Protein AF-A0A383DRN6-F1 (afdb_monomer)

pLDDT: mean 90.57, std 7.14, range [65.56, 97.44]

Foldseek 3Di:
DLVVLLVVLLVVLLVVLQDPPNADDDDCLSCLPSQLLNVLLVPLVVQLVVCCVPPNNVVSLVVSLVVSLVSNVVSCVVNVRDNVLSVVLSSQLSVLQPDPDVVHDSSNSSRVRSVVVVVVCNVVD

Sequence (125 aa):
SAFAWGAFSIWLTILLTNFEPFTSGSGLETGLYGIPIIFGLVFVDPIIGEIRRIRGAKLAIVVGTSTSYIVWISCYFWLGTPLWIGLLLAPLTVLGELPSIRYVDDNATIILLPLGALLLLSPLL

Organism: NCBI:txid408172

Radius of gyration: 13.91 Å; Cα contacts (8 Å, |Δi|>4): 168; chains: 1; bounding box: 39×30×37 Å

Secondary structure (DSSP, 8-state):
-HHHHHHHHHHHHHHHHTSTTS--SSGGGGGTTHHHHHHIIIIIHHHHHHHHHHH-HHHHHHHHHHHHHHHHHHHHHHH---HHHHHHHHHHHHHHTS---SSS-HHHHHHHHHHHHHHHHGGG-

Structure (mmCIF, N/CA/C/O backbone):
data_AF-A0A383DRN6-F1
#
_entry.id   AF-A0A383DRN6-F1
#
loop_
_atom_site.group_PDB
_atom_site.id
_atom_site.type_symbol
_atom_site.label_atom_id
_atom_site.label_alt_id
_atom_site.label_comp_id
_atom_site.label_asym_id
_atom_site.label_entity_id
_atom_site.label_seq_id
_atom_site.pdbx_PDB_ins_code
_atom_site.Cartn_x
_atom_site.Cartn_y
_atom_site.Cartn_z
_atom_site.occupancy
_atom_site.B_iso_or_equiv
_atom_site.auth_seq_id
_atom_site.auth_comp_id
_atom_site.auth_asym_id
_atom_site.auth_atom_id
_atom_site.pdbx_PDB_model_num
ATOM 1 N N . SER A 1 1 ? -1.327 17.390 8.432 1.00 80.62 1 SER A N 1
ATOM 2 C CA . SER A 1 1 ? -2.351 17.635 7.398 1.00 80.62 1 SER A CA 1
ATOM 3 C C . SER A 1 1 ? -2.416 16.397 6.530 1.00 80.62 1 SER A C 1
ATOM 5 O O . SER A 1 1 ? -1.363 16.015 6.029 1.00 80.62 1 SER A O 1
ATOM 7 N N . ALA A 1 2 ? -3.594 15.785 6.381 1.00 82.81 2 ALA A N 1
ATOM 8 C CA . ALA A 1 2 ? -3.789 14.585 5.563 1.00 82.81 2 ALA A CA 1
ATOM 9 C C . ALA A 1 2 ? -3.353 14.803 4.107 1.00 82.81 2 ALA A C 1
ATOM 11 O O . ALA A 1 2 ? -2.567 14.042 3.555 1.00 82.81 2 ALA A O 1
ATOM 12 N N . PHE A 1 3 ? -3.729 15.952 3.535 1.00 87.75 3 PHE A N 1
ATOM 13 C CA . PHE A 1 3 ? -3.314 16.348 2.190 1.00 87.75 3 PHE A CA 1
ATOM 14 C C . PHE A 1 3 ? -1.788 16.409 2.025 1.00 87.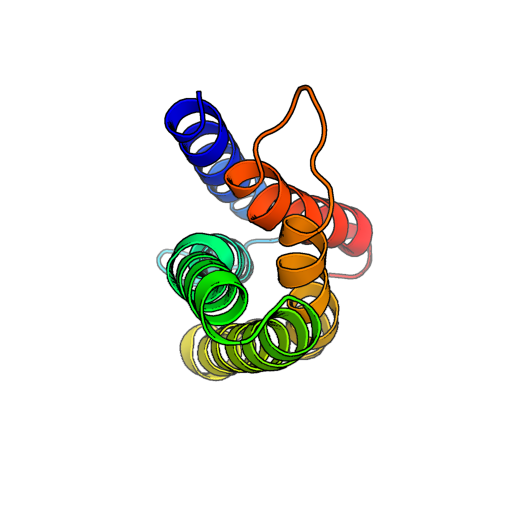75 3 PHE A C 1
ATOM 16 O O . PHE A 1 3 ? -1.257 15.934 1.027 1.00 87.75 3 PHE A O 1
ATOM 23 N N . ALA A 1 4 ? -1.069 16.970 3.004 1.00 91.31 4 ALA A N 1
ATOM 24 C CA . ALA A 1 4 ? 0.388 17.074 2.927 1.00 91.31 4 ALA A CA 1
ATOM 25 C C . ALA A 1 4 ? 1.062 15.693 2.975 1.00 91.31 4 ALA A C 1
ATOM 27 O O . ALA A 1 4 ? 2.007 15.449 2.232 1.00 91.31 4 ALA A O 1
ATOM 28 N N . TRP A 1 5 ? 0.553 14.791 3.817 1.00 91.88 5 TRP A N 1
ATOM 29 C CA . TRP A 1 5 ? 1.052 13.422 3.945 1.00 91.88 5 TRP A CA 1
ATOM 30 C C . TRP A 1 5 ? 0.744 12.567 2.706 1.00 91.88 5 TRP A C 1
ATOM 32 O O . TRP A 1 5 ? 1.635 11.876 2.203 1.00 91.88 5 TRP A O 1
ATOM 42 N N . GLY A 1 6 ? -0.468 12.677 2.159 1.00 91.31 6 GLY A N 1
ATOM 43 C CA . GLY A 1 6 ? -0.843 12.048 0.892 1.00 91.31 6 GLY A CA 1
ATOM 44 C C . GLY A 1 6 ? 0.001 12.563 -0.277 1.00 91.31 6 GLY A C 1
ATOM 45 O O . GLY A 1 6 ? 0.621 11.779 -0.987 1.00 91.31 6 GLY A O 1
ATOM 46 N N . ALA A 1 7 ? 0.128 13.885 -0.436 1.00 93.81 7 ALA A N 1
ATOM 47 C CA . ALA A 1 7 ? 0.956 14.464 -1.493 1.00 93.81 7 ALA A CA 1
ATOM 48 C C . ALA A 1 7 ? 2.424 14.031 -1.365 1.00 93.81 7 ALA A C 1
ATOM 50 O O . ALA A 1 7 ? 3.021 13.590 -2.344 1.00 93.81 7 ALA A O 1
ATOM 51 N N . PHE A 1 8 ? 3.000 14.111 -0.163 1.00 94.88 8 PHE A N 1
ATOM 52 C CA . PHE A 1 8 ? 4.382 13.704 0.088 1.00 94.88 8 PHE A CA 1
ATOM 53 C C . PHE A 1 8 ? 4.635 12.243 -0.297 1.00 94.88 8 PHE A C 1
ATOM 55 O O . PHE A 1 8 ? 5.590 11.953 -1.014 1.00 94.88 8 PHE A O 1
ATOM 62 N N . SER A 1 9 ? 3.773 11.329 0.149 1.00 94.69 9 SER A N 1
ATOM 63 C CA . SER A 1 9 ? 3.927 9.897 -0.120 1.00 94.69 9 SER A CA 1
ATOM 64 C C . SER A 1 9 ? 3.754 9.552 -1.605 1.00 94.69 9 SER A C 1
ATOM 66 O O . SER A 1 9 ? 4.535 8.757 -2.132 1.00 94.69 9 SER A O 1
ATOM 68 N N . ILE A 1 10 ? 2.825 10.203 -2.317 1.00 95.19 10 ILE A N 1
ATOM 69 C CA . ILE A 1 10 ? 2.680 10.068 -3.777 1.00 95.19 10 ILE A CA 1
ATOM 70 C C . ILE A 1 10 ? 3.947 10.545 -4.495 1.00 95.19 10 ILE A C 1
ATOM 72 O O . ILE A 1 10 ? 4.505 9.808 -5.307 1.00 95.19 10 ILE A O 1
ATOM 76 N N . TRP A 1 11 ? 4.426 11.755 -4.190 1.00 95.31 11 TRP A N 1
ATOM 77 C CA . TRP A 1 11 ? 5.626 12.307 -4.827 1.00 95.31 11 TRP A CA 1
ATOM 78 C C . TRP A 1 11 ? 6.857 11.444 -4.567 1.00 95.31 11 TRP A C 1
ATOM 80 O O . TRP A 1 11 ? 7.638 11.205 -5.485 1.00 95.31 11 TRP A O 1
ATOM 90 N N . LEU A 1 12 ? 7.005 10.934 -3.343 1.00 95.50 12 LEU A N 1
ATOM 91 C CA . LEU A 1 12 ? 8.087 10.023 -2.994 1.00 95.50 12 LEU A CA 1
ATOM 92 C C . LEU A 1 12 ? 7.987 8.700 -3.764 1.00 95.50 12 LEU A C 1
ATOM 94 O O . LEU A 1 12 ? 9.001 8.210 -4.249 1.00 95.50 12 LEU A O 1
ATOM 98 N N . THR A 1 13 ? 6.778 8.153 -3.918 1.00 95.56 13 THR A N 1
ATOM 99 C CA . THR A 1 13 ? 6.538 6.935 -4.708 1.00 95.56 13 THR A CA 1
ATOM 100 C C . THR A 1 13 ? 6.959 7.142 -6.153 1.00 95.56 13 THR A C 1
ATOM 102 O O . THR A 1 13 ? 7.781 6.385 -6.652 1.00 95.56 13 THR A O 1
ATOM 105 N N . ILE A 1 14 ? 6.467 8.205 -6.798 1.00 93.19 14 ILE A N 1
ATOM 106 C CA . ILE A 1 14 ? 6.823 8.536 -8.184 1.00 93.19 14 ILE A CA 1
ATOM 107 C C . ILE A 1 14 ? 8.334 8.712 -8.313 1.00 93.19 14 ILE A C 1
ATOM 109 O O . ILE A 1 14 ? 8.933 8.184 -9.244 1.00 93.19 14 ILE A O 1
ATOM 113 N N . LEU A 1 15 ? 8.961 9.446 -7.393 1.00 92.88 15 LEU A N 1
ATOM 114 C CA . LEU A 1 15 ? 10.397 9.684 -7.440 1.00 92.88 15 LEU A CA 1
ATOM 115 C C . LEU A 1 15 ? 11.178 8.371 -7.343 1.00 92.88 15 LEU A C 1
ATOM 117 O O . LEU A 1 15 ? 12.052 8.138 -8.168 1.00 92.88 15 LEU A O 1
ATOM 121 N N . LEU A 1 16 ? 10.855 7.506 -6.380 1.00 92.88 16 LEU A N 1
ATOM 122 C CA . LEU A 1 16 ? 11.626 6.291 -6.114 1.00 92.88 16 LEU A CA 1
ATOM 123 C C . LEU A 1 16 ? 11.387 5.183 -7.140 1.00 92.88 16 LEU A C 1
ATOM 125 O O . LEU A 1 16 ? 12.340 4.511 -7.525 1.00 92.88 16 LEU A O 1
ATOM 129 N N . THR A 1 17 ? 10.158 5.002 -7.626 1.00 90.75 17 THR A N 1
ATOM 130 C CA . THR A 1 17 ? 9.865 3.942 -8.605 1.00 90.75 17 THR A CA 1
ATOM 131 C C . THR A 1 17 ? 10.359 4.271 -10.015 1.00 90.75 17 THR A C 1
ATOM 133 O O . THR A 1 17 ? 10.336 3.399 -10.872 1.00 90.75 17 THR A O 1
ATOM 136 N N . ASN A 1 18 ? 10.819 5.503 -10.264 1.00 88.31 18 ASN A N 1
ATOM 137 C CA . ASN A 1 18 ? 11.455 5.903 -11.525 1.00 88.31 18 ASN A CA 1
ATOM 138 C C . ASN A 1 18 ? 12.982 5.680 -11.545 1.00 88.31 18 ASN A C 1
ATOM 140 O O . ASN A 1 18 ? 13.633 6.066 -12.515 1.00 88.31 18 ASN A O 1
ATOM 144 N N . PHE A 1 19 ? 13.568 5.076 -10.507 1.00 85.62 19 PHE A N 1
ATOM 145 C CA . PHE A 1 19 ? 14.974 4.661 -10.505 1.00 85.62 19 PHE A CA 1
ATOM 146 C C . PHE A 1 19 ? 15.114 3.153 -10.731 1.00 85.62 19 PHE A C 1
ATOM 148 O O . PHE A 1 19 ? 14.224 2.374 -10.388 1.00 85.62 19 PHE A O 1
ATOM 155 N N . GLU A 1 20 ? 16.261 2.738 -11.270 1.00 80.56 20 GLU A N 1
ATOM 156 C CA . GLU A 1 20 ? 16.696 1.336 -11.255 1.00 80.56 20 GLU A CA 1
ATOM 157 C C . GLU A 1 20 ? 16.681 0.787 -9.812 1.00 80.56 20 GLU A C 1
ATOM 159 O O . GLU A 1 20 ? 17.089 1.510 -8.894 1.00 80.56 20 GLU A O 1
ATOM 164 N N . PRO A 1 21 ? 16.234 -0.463 -9.572 1.00 83.38 21 PRO A N 1
ATOM 165 C CA . PRO A 1 21 ? 15.799 -1.487 -10.537 1.00 83.38 21 PRO A CA 1
ATOM 166 C C . PRO A 1 21 ? 14.281 -1.483 -10.833 1.00 83.38 21 PRO A C 1
ATOM 168 O O . PRO A 1 21 ? 13.730 -2.450 -11.351 1.00 83.38 21 PRO A O 1
ATOM 171 N N . PHE A 1 22 ? 13.551 -0.433 -10.448 1.00 83.94 22 PHE A N 1
ATOM 172 C CA . PHE A 1 22 ? 12.081 -0.426 -10.477 1.00 83.94 22 PHE A CA 1
ATOM 173 C C . PHE A 1 22 ? 11.474 -0.025 -11.823 1.00 83.94 22 PHE A C 1
ATOM 175 O O . PHE A 1 22 ? 10.265 -0.168 -12.012 1.00 83.94 22 PHE A O 1
ATOM 182 N N . THR A 1 23 ? 12.292 0.479 -12.743 1.00 78.88 23 THR A N 1
ATOM 183 C CA . THR A 1 23 ? 11.868 0.927 -14.068 1.00 78.88 23 THR A CA 1
ATOM 184 C C . THR A 1 23 ? 12.681 0.220 -15.143 1.00 78.88 23 THR A C 1
ATOM 186 O O . THR A 1 23 ? 13.899 0.135 -15.049 1.00 78.88 23 THR A O 1
ATOM 189 N N . SER A 1 24 ? 12.007 -0.279 -16.175 1.00 66.31 24 SER A N 1
ATOM 190 C CA . SER A 1 24 ? 12.628 -0.954 -17.317 1.00 66.31 24 SER A CA 1
ATOM 191 C C . SER A 1 24 ? 11.921 -0.549 -18.610 1.00 66.31 24 SER A C 1
ATOM 193 O O . SER A 1 24 ? 11.369 -1.374 -19.326 1.00 66.31 24 SER A O 1
ATOM 195 N N . GLY A 1 25 ? 11.883 0.751 -18.908 1.00 68.44 25 GLY A N 1
ATOM 196 C CA . GLY A 1 25 ? 11.192 1.226 -20.105 1.00 68.44 25 GLY A CA 1
ATOM 197 C C . GLY A 1 25 ? 10.995 2.733 -20.166 1.00 68.44 25 GLY A C 1
ATOM 198 O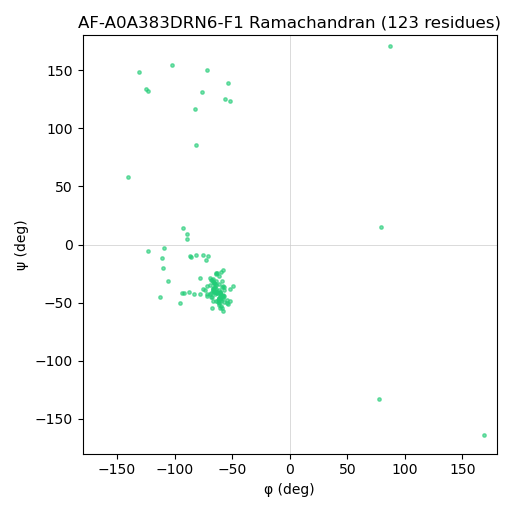 O . GLY A 1 25 ? 11.632 3.502 -19.445 1.00 68.44 25 GLY A O 1
ATOM 199 N N . SER A 1 26 ? 10.097 3.162 -21.052 1.00 71.06 26 SER A N 1
ATOM 200 C CA . SER A 1 26 ? 9.717 4.570 -21.215 1.00 71.06 26 SER A CA 1
ATOM 201 C C . SER A 1 26 ? 8.194 4.724 -21.230 1.00 71.06 26 SER A C 1
ATOM 203 O O . SER A 1 26 ? 7.473 3.835 -21.674 1.00 71.06 26 SER A O 1
ATOM 205 N N . GLY A 1 27 ? 7.678 5.853 -20.738 1.00 75.38 27 GLY A N 1
ATOM 206 C CA . GLY A 1 27 ? 6.233 6.102 -20.680 1.00 75.38 27 GLY A CA 1
ATOM 207 C C . GLY A 1 27 ? 5.541 5.372 -19.523 1.00 75.38 27 GLY A C 1
ATOM 208 O O . GLY A 1 27 ? 6.001 5.441 -18.391 1.00 75.38 27 GLY A O 1
ATOM 209 N N . LEU A 1 28 ? 4.411 4.704 -19.784 1.00 74.44 28 LEU A N 1
ATOM 210 C CA . LEU A 1 28 ? 3.596 4.033 -18.750 1.00 74.44 28 LEU A CA 1
ATOM 211 C C . LEU A 1 28 ? 4.323 2.873 -18.050 1.00 74.44 28 LEU A C 1
ATOM 213 O O . LEU A 1 28 ? 4.008 2.565 -16.902 1.00 74.44 28 LEU A O 1
ATOM 217 N N . GLU A 1 29 ? 5.315 2.276 -18.711 1.00 71.94 29 GLU A N 1
ATOM 218 C CA . GLU A 1 29 ? 6.142 1.195 -18.162 1.00 71.94 29 GLU A CA 1
ATOM 219 C C . GLU A 1 29 ? 6.967 1.645 -16.946 1.00 71.94 29 GLU A C 1
ATOM 221 O O . GLU A 1 29 ? 7.260 0.834 -16.072 1.00 71.94 29 GLU A O 1
ATOM 226 N N . THR A 1 30 ? 7.265 2.945 -16.804 1.00 78.00 30 THR A N 1
ATOM 227 C CA . THR A 1 30 ? 7.972 3.460 -15.615 1.00 78.00 30 THR A CA 1
ATOM 228 C C . THR A 1 30 ? 7.087 3.485 -14.362 1.00 78.00 30 THR A C 1
ATOM 230 O O . THR A 1 30 ? 7.564 3.622 -13.236 1.00 78.00 30 THR A O 1
ATOM 233 N N . GLY A 1 31 ? 5.773 3.324 -14.541 1.00 83.62 31 GLY A N 1
ATOM 234 C CA . GLY A 1 31 ? 4.785 3.255 -13.471 1.00 83.62 31 GLY A CA 1
ATOM 235 C C . GLY A 1 31 ? 4.523 1.845 -12.941 1.00 83.62 31 GLY A C 1
ATOM 236 O O . GLY A 1 31 ? 3.584 1.680 -12.162 1.00 83.62 31 GLY A O 1
ATOM 237 N N . LEU A 1 32 ? 5.316 0.843 -13.338 1.00 90.19 32 LEU A N 1
ATOM 238 C CA . LEU A 1 32 ? 5.055 -0.579 -13.089 1.00 90.19 32 LEU A CA 1
ATOM 239 C C . LEU A 1 32 ? 4.775 -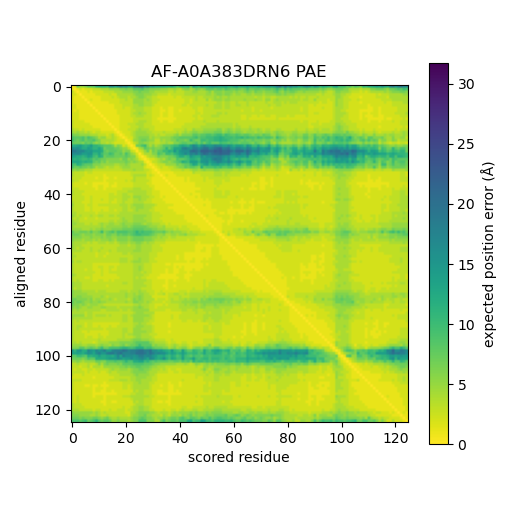0.911 -11.613 1.00 90.19 32 LEU A C 1
ATOM 241 O O . LEU A 1 32 ? 3.875 -1.702 -11.326 1.00 90.19 32 LEU A O 1
ATOM 245 N N . TYR A 1 33 ? 5.482 -0.266 -10.681 1.00 92.38 33 TYR A N 1
ATOM 246 C CA . TYR A 1 33 ? 5.223 -0.393 -9.241 1.00 92.38 33 TYR A CA 1
ATOM 247 C C . TYR A 1 33 ? 4.539 0.832 -8.624 1.00 92.38 33 TYR A C 1
ATOM 249 O O . TYR A 1 33 ? 3.767 0.695 -7.676 1.00 92.38 33 TYR A O 1
ATOM 257 N N . GLY A 1 34 ? 4.795 2.033 -9.149 1.00 94.00 34 GLY A N 1
ATOM 258 C CA . GLY A 1 34 ? 4.247 3.267 -8.584 1.00 94.00 34 GLY A CA 1
ATOM 259 C C . GLY A 1 34 ? 2.731 3.380 -8.750 1.00 94.00 34 GLY A C 1
ATOM 260 O O . GLY A 1 34 ? 2.033 3.754 -7.809 1.00 94.00 34 GLY A O 1
ATOM 261 N N . ILE A 1 35 ? 2.203 3.003 -9.920 1.00 94.31 35 ILE A N 1
ATOM 262 C CA . ILE A 1 35 ? 0.766 3.058 -10.225 1.00 94.31 35 ILE A CA 1
ATOM 263 C C . ILE A 1 35 ? -0.058 2.179 -9.272 1.00 94.31 35 ILE A C 1
ATOM 265 O O . ILE A 1 35 ? -0.962 2.725 -8.637 1.00 94.31 35 ILE A O 1
ATOM 269 N N . PRO A 1 36 ? 0.220 0.867 -9.107 1.00 94.75 36 PRO A N 1
ATOM 270 C CA . PRO A 1 36 ? -0.566 0.033 -8.197 1.00 94.75 36 PRO A CA 1
ATOM 271 C C . PRO A 1 36 ? -0.495 0.503 -6.736 1.00 94.75 36 PRO A C 1
ATOM 273 O O . PRO A 1 36 ? -1.499 0.429 -6.029 1.00 94.75 36 PRO A O 1
ATOM 276 N N . ILE A 1 37 ? 0.643 1.052 -6.290 1.00 95.75 37 ILE A N 1
ATOM 277 C CA . ILE A 1 37 ? 0.774 1.638 -4.945 1.00 95.75 37 ILE A CA 1
ATOM 278 C C . ILE A 1 37 ? -0.140 2.863 -4.790 1.00 95.75 37 ILE A C 1
ATOM 280 O O . ILE A 1 37 ? -0.900 2.945 -3.825 1.00 95.75 37 ILE A O 1
ATOM 284 N N . ILE A 1 38 ? -0.119 3.791 -5.751 1.00 96.06 38 ILE A N 1
ATOM 285 C CA . ILE A 1 38 ? -0.973 4.991 -5.731 1.00 96.06 38 ILE A CA 1
ATOM 286 C C . ILE A 1 38 ? -2.457 4.605 -5.834 1.00 96.06 38 ILE A C 1
ATOM 288 O O . ILE A 1 38 ? -3.301 5.198 -5.165 1.00 96.06 38 ILE A O 1
ATOM 292 N N . PHE A 1 39 ? -2.792 3.578 -6.616 1.00 96.12 39 PHE A N 1
ATOM 293 C CA . PHE A 1 39 ? -4.154 3.047 -6.707 1.00 96.12 39 PHE A CA 1
ATOM 294 C C . PHE A 1 39 ? -4.657 2.456 -5.386 1.00 96.12 39 PHE A C 1
ATOM 296 O O . PHE A 1 39 ? -5.864 2.481 -5.140 1.00 96.12 39 PHE A O 1
ATOM 303 N N . GLY A 1 40 ? -3.759 2.004 -4.507 1.00 93.81 40 GLY A N 1
ATOM 304 C CA . GLY A 1 40 ? -4.088 1.688 -3.119 1.00 93.81 40 GLY A CA 1
ATOM 305 C C . GLY A 1 40 ? -4.767 2.864 -2.413 1.00 93.81 40 GLY A C 1
ATOM 306 O O . GLY A 1 40 ? -5.875 2.724 -1.904 1.00 93.81 40 GLY A O 1
ATOM 307 N N . LEU A 1 41 ? -4.168 4.052 -2.476 1.00 93.94 41 LEU A N 1
ATOM 308 C CA . LEU A 1 41 ? -4.769 5.260 -1.905 1.00 93.94 41 LEU A CA 1
ATOM 309 C C . LEU A 1 41 ? -6.059 5.681 -2.635 1.00 93.94 41 LEU A C 1
ATOM 311 O O . LEU A 1 41 ? -7.003 6.137 -2.009 1.00 93.94 41 LEU A O 1
ATOM 315 N N . VAL A 1 42 ? -6.131 5.538 -3.961 1.00 94.62 42 VAL A N 1
ATOM 316 C CA . VAL A 1 42 ? -7.298 6.015 -4.732 1.00 94.62 42 VAL A CA 1
ATOM 317 C C . VAL A 1 42 ? -8.533 5.127 -4.552 1.00 94.62 42 VAL A C 1
ATOM 319 O O . VAL A 1 42 ? -9.650 5.636 -4.494 1.00 94.62 42 VAL A O 1
ATOM 322 N N . PHE A 1 43 ? -8.355 3.805 -4.494 1.00 95.75 43 PHE A N 1
ATOM 323 C CA . PHE A 1 43 ? -9.470 2.854 -4.481 1.00 95.75 43 PHE A CA 1
ATOM 324 C C . PHE A 1 43 ? -9.603 2.105 -3.160 1.00 95.75 43 PHE A C 1
ATOM 326 O O . PHE A 1 43 ? -10.715 1.948 -2.656 1.00 95.75 43 PHE A O 1
ATOM 333 N N . VAL A 1 44 ? -8.493 1.611 -2.608 1.00 95.12 44 VAL A N 1
ATOM 334 C CA . VAL A 1 44 ? -8.529 0.744 -1.424 1.00 95.12 44 VAL A CA 1
ATOM 335 C C . VAL A 1 44 ? -8.899 1.555 -0.184 1.00 95.12 44 VAL A C 1
ATOM 337 O O . VAL A 1 44 ? -9.781 1.118 0.553 1.00 95.12 44 VAL A O 1
ATOM 340 N N . ASP A 1 45 ? -8.313 2.741 -0.000 1.00 94.00 45 ASP A N 1
ATOM 341 C CA . ASP A 1 45 ? -8.601 3.612 1.149 1.00 94.00 45 ASP A CA 1
ATOM 342 C C . ASP A 1 45 ? -10.096 4.003 1.261 1.00 94.00 45 ASP A C 1
ATOM 344 O O . ASP A 1 45 ? -10.732 3.609 2.248 1.00 94.00 45 ASP A O 1
ATOM 348 N N . PRO A 1 46 ? -10.747 4.623 0.248 1.00 94.00 46 PRO A N 1
ATOM 349 C CA . PRO A 1 46 ? -12.164 4.982 0.357 1.00 94.00 46 PRO A CA 1
ATOM 350 C C . PRO A 1 46 ? -13.078 3.783 0.634 1.00 94.00 46 PRO A C 1
ATOM 352 O O . PRO A 1 46 ? -14.053 3.893 1.382 1.00 94.00 46 PRO A O 1
ATOM 355 N N . ILE A 1 47 ? -12.760 2.619 0.054 1.00 95.69 47 ILE A N 1
ATOM 356 C CA . ILE A 1 47 ? -13.529 1.389 0.262 1.00 95.69 47 ILE A CA 1
ATOM 357 C C . ILE A 1 47 ? -13.364 0.882 1.699 1.00 95.69 47 ILE A C 1
ATOM 359 O O . ILE A 1 47 ? -14.364 0.538 2.335 1.00 95.69 47 ILE A O 1
ATOM 363 N N . ILE A 1 48 ? -12.142 0.847 2.241 1.00 93.94 48 ILE A N 1
ATOM 364 C CA . ILE A 1 48 ? -11.923 0.453 3.639 1.00 93.94 48 ILE A CA 1
ATOM 365 C C . ILE A 1 48 ? -12.631 1.430 4.574 1.00 93.94 48 ILE A C 1
ATOM 367 O O . ILE A 1 48 ? -13.356 0.985 5.468 1.00 93.94 48 ILE A O 1
ATOM 371 N N . GLY A 1 49 ? -12.466 2.736 4.357 1.00 92.19 49 GLY A N 1
ATOM 372 C CA . GLY A 1 49 ? -13.094 3.780 5.158 1.00 92.19 49 GLY A CA 1
ATOM 373 C C . GLY A 1 49 ? -14.612 3.619 5.227 1.00 92.19 49 GLY A C 1
ATOM 374 O O . GLY A 1 49 ? -15.189 3.596 6.321 1.00 92.19 49 GLY A O 1
ATOM 375 N N . GLU A 1 50 ? -15.254 3.405 4.078 1.00 95.31 50 GLU A N 1
ATOM 376 C CA . GLU A 1 50 ? -16.709 3.280 3.998 1.00 95.31 50 GLU A CA 1
ATOM 377 C C . GLU A 1 50 ? -17.227 1.960 4.592 1.00 95.31 50 GLU A C 1
ATOM 379 O O . GLU A 1 50 ? -18.190 1.951 5.367 1.00 95.31 50 GLU A O 1
ATOM 384 N N . ILE A 1 51 ? -16.567 0.828 4.325 1.00 95.81 51 ILE A N 1
ATOM 385 C CA . ILE A 1 51 ? -16.968 -0.457 4.917 1.00 95.81 51 ILE A CA 1
ATOM 386 C C . ILE A 1 51 ? -16.742 -0.456 6.431 1.00 95.81 51 ILE A C 1
ATOM 388 O O . ILE A 1 51 ? -17.583 -0.970 7.174 1.00 95.81 51 ILE A O 1
ATOM 392 N N . ARG A 1 52 ? -15.660 0.162 6.917 1.00 94.00 52 ARG A N 1
ATOM 393 C CA . ARG A 1 52 ? -15.385 0.315 8.353 1.00 94.00 52 ARG A CA 1
ATOM 394 C C . ARG A 1 52 ? -16.487 1.120 9.03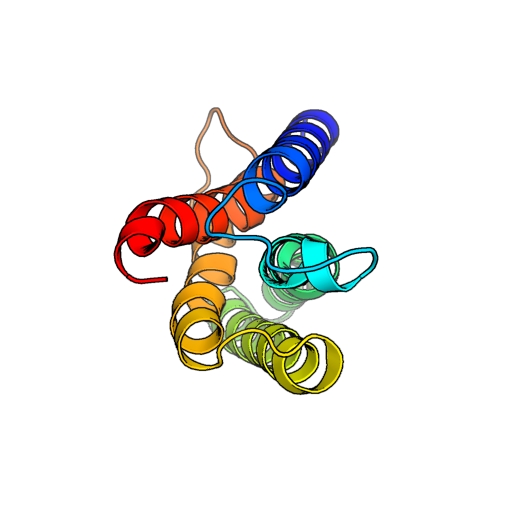6 1.00 94.00 52 ARG A C 1
ATOM 396 O O . ARG A 1 52 ? -16.909 0.735 10.127 1.00 94.00 52 ARG A O 1
ATOM 403 N N . ARG A 1 53 ? -16.998 2.164 8.375 1.00 92.25 53 ARG A N 1
ATOM 404 C CA . ARG A 1 53 ? -18.105 3.005 8.856 1.00 92.25 53 ARG A CA 1
ATOM 405 C C . ARG A 1 53 ? -19.436 2.251 8.952 1.00 92.25 53 ARG A C 1
ATOM 407 O O . ARG A 1 53 ? -20.167 2.452 9.916 1.00 92.25 53 ARG A O 1
ATOM 414 N N . ILE A 1 54 ? -19.757 1.389 7.981 1.00 95.62 54 ILE A N 1
ATOM 415 C CA . ILE A 1 54 ? -21.070 0.712 7.904 1.00 95.62 54 ILE A CA 1
ATOM 416 C C . ILE A 1 54 ? -21.084 -0.648 8.619 1.00 95.62 54 ILE A C 1
ATOM 418 O O . ILE A 1 54 ? -22.078 -1.026 9.240 1.00 95.62 54 ILE A O 1
ATOM 422 N N . ARG A 1 55 ? -20.018 -1.439 8.468 1.00 93.62 55 ARG A N 1
ATOM 423 C CA . ARG A 1 55 ? -19.980 -2.876 8.803 1.00 93.62 55 ARG A CA 1
ATOM 424 C C . ARG A 1 55 ? -18.876 -3.245 9.800 1.00 93.62 55 ARG A C 1
ATOM 426 O O . ARG A 1 55 ? -18.821 -4.393 10.238 1.00 93.62 55 ARG A O 1
ATOM 433 N N . GLY A 1 56 ? -18.018 -2.295 10.174 1.00 93.12 56 GLY A N 1
ATOM 434 C CA . GLY A 1 56 ? -16.939 -2.484 11.142 1.00 93.12 56 GLY A CA 1
ATOM 435 C C . GLY A 1 56 ? -15.624 -3.000 10.544 1.00 93.12 56 GLY A C 1
ATOM 436 O O . GLY A 1 56 ? -15.533 -3.396 9.382 1.00 93.12 56 GLY A O 1
ATOM 437 N N . ALA A 1 57 ? -14.576 -3.000 11.374 1.00 90.69 57 ALA A N 1
ATOM 438 C CA . ALA A 1 57 ? -13.189 -3.181 10.936 1.00 90.69 57 ALA A CA 1
ATOM 439 C C . ALA A 1 57 ? -12.884 -4.555 10.309 1.00 90.69 57 ALA A C 1
ATOM 441 O O . ALA A 1 57 ? -12.152 -4.627 9.329 1.00 90.69 57 ALA A O 1
ATOM 442 N N . LYS A 1 58 ? -13.459 -5.650 10.830 1.00 93.25 58 LYS A N 1
ATOM 443 C CA . LYS A 1 58 ? -13.178 -7.007 10.318 1.00 93.25 58 LYS A CA 1
ATOM 444 C C . LYS A 1 58 ? -13.561 -7.157 8.847 1.00 93.25 58 LYS A C 1
ATOM 446 O O . LYS A 1 58 ? -12.777 -7.680 8.063 1.00 93.25 58 LYS A O 1
ATOM 451 N N . LEU A 1 59 ? -14.754 -6.684 8.477 1.00 94.50 59 LEU A N 1
ATOM 452 C CA . LEU A 1 59 ? -15.204 -6.752 7.089 1.00 94.50 59 LEU A CA 1
ATOM 453 C C . LEU A 1 59 ? -14.430 -5.766 6.211 1.00 94.50 59 LEU A C 1
ATOM 455 O O . LEU A 1 59 ? -14.110 -6.099 5.076 1.00 94.50 59 LEU A O 1
ATOM 459 N N . ALA A 1 60 ? -14.083 -4.594 6.747 1.00 94.56 60 ALA A N 1
ATOM 460 C CA . ALA A 1 60 ? -13.296 -3.597 6.031 1.00 94.56 60 ALA A CA 1
ATOM 461 C C . ALA A 1 60 ? -11.917 -4.131 5.623 1.00 94.56 60 ALA A C 1
ATOM 463 O O . ALA A 1 60 ? -11.513 -3.931 4.486 1.00 94.56 60 ALA A O 1
ATOM 464 N N . ILE A 1 61 ? -11.245 -4.885 6.501 1.00 94.56 61 ILE A N 1
ATOM 465 C CA . ILE A 1 61 ? -9.967 -5.540 6.183 1.00 94.56 61 ILE A CA 1
ATOM 466 C C . ILE A 1 61 ? -10.152 -6.558 5.055 1.00 94.56 61 ILE A C 1
ATOM 468 O O . ILE A 1 61 ? -9.431 -6.507 4.068 1.00 94.56 61 ILE A O 1
ATOM 472 N N . VAL A 1 62 ? -11.143 -7.450 5.156 1.00 96.06 62 VAL A N 1
ATOM 473 C CA . VAL A 1 62 ? -11.381 -8.488 4.134 1.00 96.06 62 VAL A CA 1
ATOM 474 C C . VAL A 1 62 ? -11.699 -7.871 2.769 1.00 96.06 62 VAL A C 1
ATOM 476 O O . VAL A 1 62 ? -11.135 -8.280 1.751 1.00 96.06 62 VAL A O 1
ATOM 479 N N . VAL A 1 63 ? -12.584 -6.871 2.742 1.00 96.50 63 VAL A N 1
ATOM 480 C CA . VAL A 1 63 ? -12.959 -6.173 1.508 1.00 96.50 63 VAL A CA 1
ATOM 481 C C . VAL A 1 63 ? -11.779 -5.365 0.974 1.00 96.50 63 VAL A C 1
ATOM 483 O O . VAL A 1 63 ? -11.471 -5.479 -0.204 1.00 96.50 63 VAL A O 1
ATOM 486 N N . GLY A 1 64 ? -11.065 -4.631 1.828 1.00 95.75 64 GLY A N 1
ATOM 487 C CA . GLY A 1 64 ? -9.871 -3.875 1.453 1.00 95.75 64 GLY A CA 1
ATOM 488 C C . GLY A 1 64 ? -8.783 -4.754 0.848 1.00 95.75 64 GLY A C 1
ATOM 489 O O . GLY A 1 64 ? -8.232 -4.418 -0.196 1.00 95.75 64 GLY A O 1
ATOM 490 N N . THR A 1 65 ? -8.518 -5.921 1.441 1.00 96.38 65 THR A N 1
ATOM 491 C CA . THR A 1 65 ? -7.538 -6.880 0.912 1.00 96.38 65 THR A CA 1
ATOM 492 C C . THR A 1 65 ? -7.982 -7.420 -0.439 1.00 96.38 65 THR A C 1
ATOM 494 O O . THR A 1 65 ? -7.178 -7.468 -1.366 1.00 96.38 65 THR A O 1
ATOM 497 N N . SER A 1 66 ? -9.266 -7.749 -0.585 1.00 97.19 66 SER A N 1
ATOM 498 C CA . SER A 1 66 ? -9.827 -8.208 -1.860 1.00 97.19 66 SER A CA 1
ATOM 499 C C . SER A 1 66 ? -9.704 -7.134 -2.949 1.00 97.19 66 SER A C 1
ATOM 501 O O . SER A 1 66 ? -9.229 -7.422 -4.045 1.00 97.19 66 SER A O 1
ATOM 503 N N . THR A 1 67 ? -10.051 -5.883 -2.637 1.00 97.06 67 THR A N 1
ATOM 504 C CA . THR A 1 67 ? -9.898 -4.731 -3.539 1.00 97.06 67 THR A CA 1
ATOM 505 C C . THR A 1 67 ? -8.438 -4.509 -3.919 1.00 97.06 67 THR A C 1
ATOM 507 O O . THR A 1 67 ? -8.134 -4.326 -5.094 1.00 97.06 67 THR A O 1
ATOM 510 N N . SER A 1 68 ? -7.526 -4.565 -2.947 1.00 96.75 68 SER A N 1
ATOM 511 C CA . SER A 1 68 ? -6.093 -4.407 -3.186 1.00 96.75 68 SER A CA 1
ATOM 512 C C . SER A 1 68 ? -5.569 -5.483 -4.141 1.00 96.75 68 SER A C 1
ATOM 514 O O . SER A 1 68 ? -4.900 -5.166 -5.122 1.00 96.75 68 SER A O 1
ATOM 516 N N . TYR A 1 69 ? -5.961 -6.748 -3.955 1.00 97.44 69 TYR A N 1
ATOM 517 C CA . TYR A 1 69 ? -5.623 -7.811 -4.906 1.00 97.44 69 TYR A CA 1
ATOM 518 C C . TYR A 1 69 ? -6.175 -7.547 -6.308 1.00 97.44 69 TYR A C 1
ATOM 520 O O . TYR A 1 69 ? -5.452 -7.740 -7.282 1.00 97.44 69 TYR A O 1
ATOM 528 N N . ILE A 1 70 ? -7.420 -7.076 -6.428 1.00 97.06 70 ILE A N 1
ATOM 529 C CA . ILE A 1 70 ? -8.007 -6.721 -7.728 1.00 97.06 70 ILE A CA 1
ATOM 530 C C . ILE A 1 70 ? -7.182 -5.627 -8.411 1.00 97.06 70 ILE A C 1
ATOM 532 O O . ILE A 1 70 ? -6.891 -5.753 -9.600 1.00 97.06 70 ILE A O 1
ATOM 536 N N . VAL A 1 71 ? -6.759 -4.594 -7.675 1.00 96.50 71 VAL A N 1
ATOM 537 C CA . VAL A 1 71 ? -5.892 -3.523 -8.191 1.00 96.50 71 VAL A CA 1
ATOM 538 C C . VAL A 1 71 ? -4.574 -4.098 -8.713 1.00 96.50 71 VAL A C 1
ATOM 540 O O . VAL A 1 71 ? -4.248 -3.906 -9.883 1.00 96.50 71 VAL A O 1
ATOM 543 N N . TRP A 1 72 ? -3.849 -4.861 -7.891 1.00 95.81 72 TRP A N 1
ATOM 544 C CA . TRP A 1 72 ? -2.549 -5.423 -8.270 1.00 95.81 72 TRP A CA 1
ATOM 545 C C . TRP A 1 72 ? -2.637 -6.406 -9.444 1.00 95.81 72 TRP A C 1
ATOM 547 O O . TRP A 1 72 ? -1.813 -6.348 -10.354 1.00 95.81 72 TRP A O 1
ATOM 557 N N . ILE A 1 73 ? -3.647 -7.278 -9.469 1.00 95.75 73 ILE A N 1
ATOM 558 C CA . ILE A 1 73 ? -3.866 -8.228 -10.569 1.00 95.75 73 ILE A CA 1
ATOM 559 C C . ILE A 1 73 ? -4.247 -7.488 -11.857 1.00 95.75 73 ILE A C 1
ATOM 561 O O . ILE A 1 73 ? -3.766 -7.837 -12.933 1.00 95.75 73 ILE A O 1
ATOM 565 N N . SER A 1 74 ? -5.063 -6.435 -11.764 1.00 94.56 74 SER A N 1
ATOM 566 C CA . SER A 1 74 ? -5.395 -5.599 -12.925 1.00 94.56 74 SER A CA 1
ATOM 567 C C . SER A 1 74 ? -4.146 -4.905 -13.476 1.00 94.56 74 S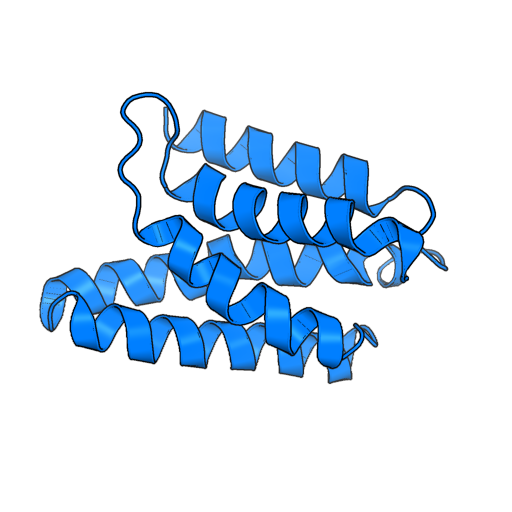ER A C 1
ATOM 569 O O . SER A 1 74 ? -3.934 -4.891 -14.687 1.00 94.56 74 SER A O 1
ATOM 571 N N . CYS A 1 75 ? -3.275 -4.398 -12.597 1.00 93.25 75 CYS A N 1
ATOM 572 C CA . CYS A 1 75 ? -1.983 -3.831 -12.982 1.00 93.25 75 CYS A CA 1
ATOM 573 C C . CYS A 1 75 ? -1.027 -4.875 -13.576 1.00 93.25 75 CYS A C 1
ATOM 575 O O . CYS A 1 75 ? -0.301 -4.540 -14.502 1.00 93.25 75 CYS A O 1
ATOM 577 N N . TYR A 1 76 ? -1.061 -6.139 -13.147 1.00 92.88 76 TYR A N 1
ATOM 578 C CA . TYR A 1 76 ? -0.310 -7.202 -13.825 1.00 92.88 76 TYR A CA 1
ATOM 579 C C . TYR A 1 76 ? -0.738 -7.356 -15.290 1.00 92.88 76 TYR A C 1
ATOM 581 O O . TYR A 1 76 ? 0.112 -7.354 -16.175 1.00 92.88 76 TYR A O 1
ATOM 589 N N . PHE A 1 77 ? -2.044 -7.433 -15.564 1.00 92.00 77 PHE A N 1
ATOM 590 C CA . PHE A 1 77 ? -2.534 -7.574 -16.939 1.00 92.00 77 PHE A CA 1
ATOM 591 C C . PHE A 1 77 ? -2.323 -6.317 -17.793 1.00 92.00 77 PHE A C 1
ATOM 593 O O . PHE A 1 77 ? -2.192 -6.436 -19.009 1.00 92.00 77 PHE A O 1
ATOM 600 N N . TRP A 1 78 ? -2.305 -5.127 -17.182 1.00 90.38 78 TRP A N 1
ATOM 601 C CA . TRP A 1 78 ? -2.196 -3.861 -17.913 1.00 90.38 78 TRP A CA 1
ATOM 602 C C . TRP A 1 78 ? -0.759 -3.346 -18.069 1.00 90.38 78 TRP A C 1
ATOM 604 O O . TRP A 1 78 ? -0.400 -2.860 -19.138 1.00 90.38 78 TRP A O 1
ATOM 614 N N . LEU A 1 79 ? 0.052 -3.445 -17.015 1.00 88.69 79 LEU A N 1
ATOM 615 C CA . LEU A 1 79 ? 1.405 -2.882 -16.920 1.00 88.69 79 LEU A CA 1
ATOM 616 C C . LEU A 1 79 ? 2.501 -3.955 -16.894 1.00 88.69 79 LEU A C 1
ATOM 618 O O . LEU A 1 79 ? 3.674 -3.619 -16.996 1.00 88.69 79 LEU A O 1
ATOM 622 N N . GLY A 1 80 ? 2.149 -5.232 -16.718 1.00 87.19 80 GLY A N 1
ATOM 623 C CA . GLY A 1 80 ? 3.127 -6.315 -16.586 1.00 87.19 80 GLY A CA 1
ATOM 624 C C . GLY A 1 80 ? 3.767 -6.423 -15.198 1.00 87.19 80 GLY A C 1
ATOM 625 O O . GLY A 1 80 ? 4.775 -7.111 -15.049 1.00 87.19 80 GLY A O 1
ATOM 626 N N . THR A 1 81 ? 3.203 -5.776 -14.171 1.00 87.88 81 THR A N 1
ATOM 627 C CA . THR A 1 81 ? 3.730 -5.811 -12.796 1.00 87.88 81 THR A CA 1
ATOM 628 C C . THR A 1 81 ? 3.855 -7.249 -12.271 1.00 87.88 81 THR A C 1
ATOM 630 O O . THR A 1 81 ? 2.844 -7.950 -12.242 1.00 87.88 81 THR A O 1
ATOM 633 N N . PRO A 1 82 ? 5.027 -7.713 -11.793 1.00 90.69 82 PRO A N 1
ATOM 634 C CA . PRO A 1 82 ? 5.201 -9.085 -11.325 1.00 90.69 82 PRO A CA 1
ATOM 635 C C . PRO A 1 82 ? 4.152 -9.504 -10.288 1.00 90.69 82 PRO A C 1
ATOM 637 O O . PRO A 1 82 ? 4.028 -8.898 -9.222 1.00 90.69 82 PRO A O 1
ATOM 640 N N . LEU A 1 83 ? 3.419 -10.587 -10.575 1.00 92.19 83 LEU A N 1
ATOM 641 C CA . LEU A 1 83 ? 2.327 -11.059 -9.713 1.00 92.19 83 LEU A CA 1
ATOM 642 C C . LEU A 1 83 ? 2.777 -11.345 -8.281 1.00 92.19 83 LEU A C 1
ATOM 644 O O . LEU A 1 83 ? 2.034 -11.074 -7.346 1.00 92.19 83 LEU A O 1
ATOM 648 N N . TRP A 1 84 ? 3.985 -11.875 -8.094 1.00 92.31 84 TRP A N 1
ATOM 649 C CA . TRP A 1 84 ? 4.499 -12.196 -6.763 1.00 92.31 84 TRP A CA 1
ATOM 650 C C . TRP A 1 84 ? 4.708 -10.942 -5.896 1.00 92.31 84 TRP A C 1
ATOM 652 O O . TRP A 1 84 ? 4.448 -10.992 -4.695 1.00 92.31 84 TRP A O 1
ATOM 662 N N . ILE A 1 85 ? 5.080 -9.807 -6.505 1.00 93.19 85 ILE A N 1
ATOM 663 C CA . ILE A 1 85 ? 5.141 -8.506 -5.827 1.00 93.19 85 ILE A CA 1
ATOM 664 C C . ILE A 1 85 ? 3.735 -8.063 -5.445 1.00 93.19 85 ILE A C 1
ATOM 666 O O . ILE A 1 85 ? 3.493 -7.731 -4.287 1.00 93.19 85 ILE A O 1
ATOM 670 N N . GLY A 1 86 ? 2.790 -8.125 -6.385 1.00 92.56 86 GLY A N 1
ATOM 671 C CA . GLY A 1 86 ? 1.399 -7.777 -6.103 1.00 92.56 86 GLY A CA 1
ATOM 672 C C . GLY A 1 86 ? 0.785 -8.635 -4.999 1.00 92.56 86 GLY A C 1
ATOM 673 O O . GLY A 1 86 ? 0.054 -8.121 -4.155 1.00 92.56 86 GLY A O 1
ATOM 674 N N . LEU A 1 87 ? 1.147 -9.919 -4.935 1.00 93.81 87 LEU A N 1
ATOM 675 C CA . LEU A 1 87 ? 0.656 -10.824 -3.903 1.00 93.81 87 LEU A CA 1
ATOM 676 C C . LEU A 1 87 ? 1.104 -10.428 -2.489 1.00 93.81 87 LEU A C 1
ATOM 678 O O . LEU A 1 87 ? 0.347 -10.609 -1.532 1.00 93.81 87 LEU A O 1
ATOM 682 N N . LEU A 1 88 ? 2.322 -9.892 -2.378 1.00 95.06 88 LEU A N 1
ATOM 683 C CA . LEU A 1 88 ? 2.946 -9.482 -1.124 1.00 95.06 88 LEU A CA 1
ATOM 684 C C . LEU A 1 88 ? 2.580 -8.044 -0.735 1.00 95.06 88 LEU A C 1
ATOM 686 O O . LEU A 1 88 ? 2.302 -7.777 0.433 1.00 95.06 88 LEU A O 1
ATOM 690 N N . LEU A 1 89 ? 2.538 -7.119 -1.697 1.00 95.62 89 LEU A N 1
ATOM 691 C CA . LEU A 1 89 ? 2.250 -5.707 -1.441 1.00 95.62 89 LEU A CA 1
ATOM 692 C C . LEU A 1 89 ? 0.756 -5.432 -1.228 1.00 95.62 89 LEU A C 1
ATOM 694 O O . LEU A 1 89 ? 0.419 -4.539 -0.453 1.00 95.62 89 LEU A O 1
ATOM 698 N N . ALA A 1 90 ? -0.148 -6.217 -1.824 1.00 95.12 90 ALA A N 1
ATOM 699 C CA . ALA A 1 90 ? -1.589 -6.039 -1.642 1.00 95.12 90 ALA A CA 1
ATOM 700 C C . ALA A 1 90 ? -2.060 -6.043 -0.168 1.00 95.12 90 ALA A C 1
ATOM 702 O O . ALA A 1 90 ? -2.772 -5.110 0.226 1.00 95.12 90 ALA A O 1
ATOM 703 N N . PRO A 1 91 ? -1.694 -7.031 0.678 1.00 95.06 91 PRO A N 1
ATOM 704 C CA . PRO A 1 91 ? -2.049 -7.007 2.097 1.00 95.06 91 PRO A CA 1
ATOM 705 C C . PRO A 1 91 ? -1.326 -5.892 2.860 1.00 95.06 91 PRO A C 1
ATOM 707 O O . PRO A 1 91 ? -1.897 -5.344 3.799 1.00 95.06 91 PRO A O 1
ATOM 710 N N . LEU A 1 92 ? -0.111 -5.515 2.449 1.00 94.31 92 LEU A N 1
ATOM 711 C CA . LEU A 1 92 ? 0.633 -4.413 3.061 1.00 94.31 92 LEU A CA 1
ATOM 712 C C . LEU A 1 92 ? -0.070 -3.066 2.870 1.00 94.31 92 LEU A C 1
ATOM 714 O O . LEU A 1 92 ? -0.157 -2.300 3.824 1.00 94.31 92 LEU A O 1
ATOM 718 N N . THR A 1 93 ? -0.656 -2.805 1.701 1.00 94.25 93 THR A N 1
ATOM 719 C CA . THR A 1 93 ? -1.508 -1.624 1.490 1.00 94.25 93 THR A CA 1
ATOM 720 C C . THR A 1 93 ? -2.595 -1.538 2.567 1.00 94.25 93 THR A C 1
ATOM 722 O O . THR A 1 93 ? -2.718 -0.528 3.241 1.00 94.25 93 THR A O 1
ATOM 725 N N . VA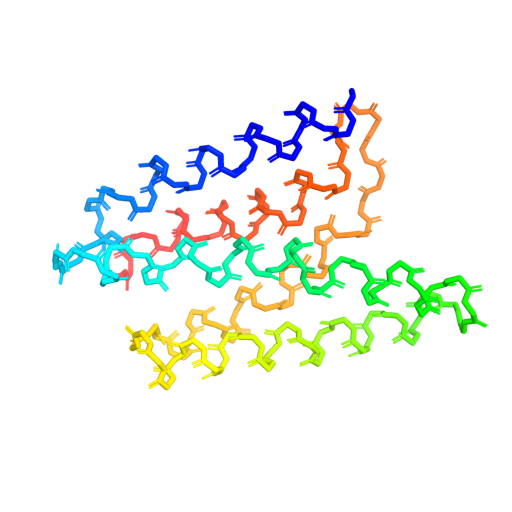L A 1 94 ? -3.316 -2.630 2.831 1.00 93.81 94 VAL A N 1
ATOM 726 C CA . VAL A 1 94 ? -4.385 -2.665 3.849 1.00 93.81 94 VAL A CA 1
ATOM 727 C C . VAL A 1 94 ? -3.844 -2.558 5.273 1.00 93.81 94 VAL A C 1
ATOM 729 O O . VAL A 1 94 ? -4.475 -1.947 6.129 1.00 93.81 94 VAL A O 1
ATOM 732 N N . LEU A 1 95 ? -2.672 -3.134 5.547 1.00 92.31 95 LEU A N 1
ATOM 733 C CA . LEU A 1 95 ? -2.009 -2.986 6.842 1.00 92.31 95 LEU A CA 1
ATOM 734 C C . LEU A 1 95 ? -1.620 -1.533 7.114 1.00 92.31 95 LEU A C 1
ATOM 736 O O . LEU A 1 95 ? -1.651 -1.127 8.271 1.00 92.31 95 LEU A O 1
ATOM 740 N N . GLY A 1 96 ? -1.305 -0.753 6.076 1.00 88.81 96 GLY A N 1
ATOM 741 C CA . GLY A 1 96 ? -1.052 0.682 6.185 1.00 88.81 96 GLY A CA 1
ATOM 742 C C . GLY A 1 96 ? -2.242 1.465 6.743 1.00 88.81 96 GLY A C 1
ATOM 743 O O . GLY A 1 96 ? -2.032 2.490 7.375 1.00 88.81 96 GLY A O 1
ATOM 744 N N . GLU A 1 97 ? -3.460 0.944 6.615 1.00 88.12 97 GLU A N 1
ATOM 745 C CA . GLU A 1 97 ? -4.698 1.573 7.094 1.00 88.12 97 GLU A CA 1
ATOM 746 C C . GLU A 1 97 ? -5.026 1.252 8.571 1.00 88.12 97 GLU A C 1
ATOM 748 O O . GLU A 1 97 ? -5.939 1.820 9.171 1.00 88.12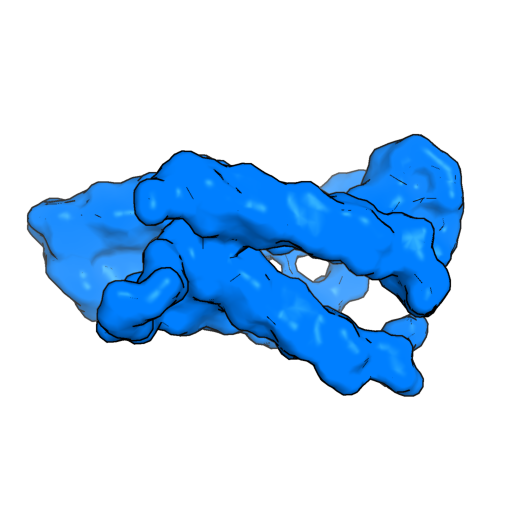 97 GLU A O 1
ATOM 753 N N . LEU A 1 98 ? -4.306 0.308 9.190 1.00 80.88 98 LEU A N 1
ATOM 754 C CA . LEU A 1 98 ? -4.528 -0.106 10.582 1.00 80.88 98 LEU A CA 1
ATOM 755 C C . LEU A 1 98 ? -3.856 0.783 11.649 1.00 80.88 98 LEU A C 1
ATOM 757 O O . LEU A 1 98 ? -4.474 1.002 12.696 1.00 80.88 98 LEU A O 1
ATOM 761 N N . PRO A 1 99 ? -2.596 1.238 11.489 1.00 70.44 99 PRO A N 1
ATOM 762 C CA . PRO A 1 99 ? -1.905 1.972 12.537 1.00 70.44 99 PRO A CA 1
ATOM 763 C C . PRO A 1 99 ? -2.300 3.452 12.543 1.00 70.44 99 PRO A C 1
ATOM 765 O O . PRO A 1 99 ? -1.929 4.204 11.651 1.00 70.44 99 PRO A O 1
ATOM 768 N N . SER A 1 100 ? -2.931 3.922 13.624 1.00 65.56 100 SER A N 1
ATOM 769 C CA . SER A 1 100 ? -3.016 5.364 13.888 1.00 65.56 100 SER A CA 1
ATOM 770 C C . SER A 1 100 ? -1.713 5.842 14.543 1.00 65.56 100 SER A C 1
ATOM 772 O O . SER A 1 100 ? -1.586 5.879 15.773 1.00 65.56 100 SER A O 1
ATOM 774 N N . ILE A 1 101 ? -0.700 6.170 13.743 1.00 74.56 101 ILE A N 1
ATOM 775 C CA . ILE A 1 101 ? 0.522 6.787 14.274 1.00 74.56 101 ILE A CA 1
ATOM 776 C C . ILE A 1 101 ? 0.209 8.255 14.571 1.00 74.56 101 ILE A C 1
ATOM 778 O O . ILE A 1 101 ? -0.300 8.976 13.725 1.00 74.56 101 ILE A O 1
ATOM 782 N N . ARG A 1 102 ? 0.560 8.748 15.765 1.00 74.44 102 ARG A N 1
ATOM 783 C CA . ARG A 1 102 ? 0.267 10.140 16.171 1.00 74.44 102 ARG A CA 1
ATOM 784 C C . ARG A 1 102 ? 0.858 11.205 15.230 1.00 74.44 102 ARG A C 1
ATOM 786 O O . ARG A 1 102 ? 0.397 12.342 15.232 1.00 74.44 102 ARG A O 1
ATOM 793 N N . TYR A 1 103 ? 1.893 10.848 14.472 1.00 82.00 103 TYR A N 1
ATOM 794 C CA . TYR A 1 103 ? 2.684 11.771 13.658 1.00 82.00 103 TYR A CA 1
ATOM 795 C C . TYR A 1 103 ? 2.490 11.603 12.147 1.00 82.00 103 TYR A C 1
ATOM 797 O O . TYR A 1 103 ? 2.788 12.543 11.413 1.00 82.00 103 TYR A O 1
ATOM 805 N N . VAL A 1 104 ? 1.999 10.448 11.686 1.00 85.25 104 VAL A N 1
ATOM 806 C CA . VAL A 1 104 ? 1.873 10.109 10.260 1.00 85.25 104 VAL A CA 1
ATOM 807 C C . VAL A 1 104 ? 0.421 9.765 9.969 1.00 85.25 104 VAL A C 1
ATOM 809 O O . VAL A 1 104 ? -0.191 9.007 10.713 1.00 85.25 104 VAL A O 1
ATOM 812 N N . ASP A 1 105 ? -0.109 10.355 8.906 1.00 89.94 105 ASP A N 1
ATOM 813 C CA . ASP A 1 105 ? -1.476 10.130 8.438 1.00 89.94 105 ASP A CA 1
ATOM 814 C C . ASP A 1 105 ? -1.634 8.736 7.816 1.00 89.94 105 ASP A C 1
ATOM 816 O O . ASP A 1 105 ? -0.692 8.215 7.212 1.00 89.94 105 ASP A O 1
ATOM 820 N N . ASP A 1 106 ? -2.834 8.177 7.918 1.00 87.12 106 ASP A N 1
ATOM 821 C CA . ASP A 1 106 ? -3.233 6.904 7.308 1.00 87.12 106 ASP A CA 1
ATOM 822 C C . ASP A 1 106 ? -3.036 6.901 5.779 1.00 87.12 106 ASP A C 1
ATOM 824 O O . ASP A 1 106 ? -2.462 5.965 5.212 1.00 87.12 106 ASP A O 1
ATOM 828 N N . ASN A 1 107 ? -3.343 8.022 5.119 1.00 90.44 107 ASN A N 1
ATOM 829 C CA . ASN A 1 107 ? -3.094 8.200 3.684 1.00 90.44 107 ASN A CA 1
ATOM 830 C C . ASN A 1 107 ? -1.615 8.054 3.303 1.00 90.44 107 ASN A C 1
ATOM 832 O O . ASN A 1 107 ? -1.288 7.631 2.194 1.00 90.44 107 ASN A O 1
ATOM 836 N N . ALA A 1 108 ? -0.695 8.429 4.198 1.00 92.88 108 ALA A N 1
ATOM 837 C CA . ALA A 1 108 ? 0.724 8.210 3.957 1.00 92.88 108 ALA A CA 1
ATOM 838 C C . ALA A 1 108 ? 1.111 6.759 4.226 1.00 92.88 108 ALA A C 1
ATOM 840 O O . ALA A 1 108 ? 1.865 6.192 3.442 1.00 92.88 108 ALA A O 1
ATOM 841 N N . THR A 1 109 ? 0.627 6.129 5.294 1.00 93.12 109 THR A N 1
ATOM 842 C CA . THR A 1 109 ? 1.008 4.747 5.621 1.00 93.12 109 THR A CA 1
ATOM 843 C C . THR A 1 109 ? 0.495 3.739 4.597 1.00 93.12 109 THR A C 1
ATOM 845 O O . THR A 1 109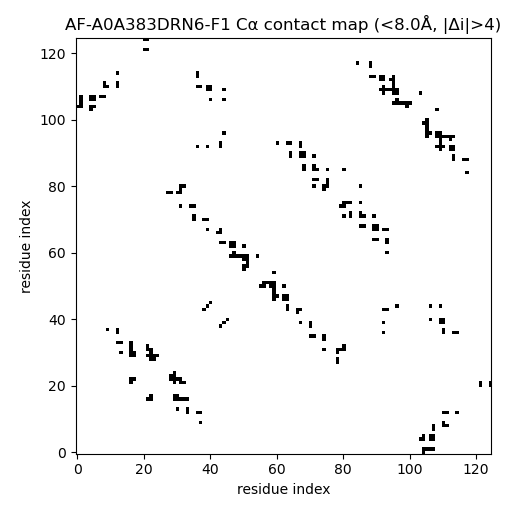 ? 1.219 2.789 4.299 1.00 93.12 109 THR A O 1
ATOM 848 N N . ILE A 1 110 ? -0.669 3.973 3.981 1.00 93.12 110 ILE A N 1
ATOM 849 C CA . ILE A 1 110 ? -1.202 3.118 2.908 1.00 93.12 110 ILE A CA 1
ATOM 850 C C . ILE A 1 110 ? -0.284 3.064 1.669 1.00 93.12 110 ILE A C 1
ATOM 852 O O . ILE A 1 110 ? -0.256 2.056 0.964 1.00 93.12 110 ILE A O 1
ATOM 856 N N . ILE A 1 111 ? 0.506 4.122 1.438 1.00 95.81 111 ILE A N 1
ATOM 857 C CA . ILE A 1 111 ? 1.489 4.231 0.348 1.00 95.81 111 ILE A CA 1
ATOM 858 C C . ILE A 1 111 ? 2.896 3.843 0.818 1.00 95.81 111 ILE A C 1
ATOM 860 O O . ILE A 1 111 ? 3.577 3.038 0.184 1.00 95.81 111 ILE A O 1
ATOM 864 N N . LEU A 1 112 ? 3.354 4.417 1.930 1.00 95.00 112 LEU A N 1
ATOM 865 C CA . LEU A 1 112 ? 4.726 4.277 2.414 1.00 95.00 112 LEU A CA 1
ATOM 866 C C . LEU A 1 112 ? 5.034 2.852 2.877 1.00 95.00 112 LEU A C 1
ATOM 868 O O . LEU A 1 112 ? 6.178 2.423 2.754 1.00 95.00 112 LEU A O 1
ATOM 872 N N . LEU A 1 113 ? 4.046 2.110 3.388 1.00 95.25 113 LEU A N 1
ATOM 873 C CA . LEU A 1 113 ? 4.250 0.728 3.818 1.00 95.25 113 LEU A CA 1
ATOM 874 C C . LEU A 1 113 ? 4.544 -0.216 2.633 1.00 95.25 113 LEU A C 1
ATOM 876 O O . LEU A 1 113 ? 5.598 -0.860 2.655 1.00 95.25 113 LEU A O 1
ATOM 880 N N . PRO A 1 114 ? 3.704 -0.299 1.578 1.00 95.50 114 PRO A N 1
ATOM 881 C CA . PRO A 1 114 ? 4.035 -1.107 0.406 1.00 95.50 114 PRO A CA 1
ATOM 882 C C . PRO A 1 114 ? 5.257 -0.568 -0.352 1.00 95.50 114 PRO A C 1
ATOM 884 O O . PRO A 1 114 ? 6.060 -1.366 -0.827 1.00 95.50 114 PRO A O 1
ATOM 887 N N . LEU A 1 115 ? 5.466 0.753 -0.407 1.00 96.00 115 LEU A N 1
ATOM 888 C CA . LEU A 1 115 ? 6.683 1.336 -0.985 1.00 96.00 115 LEU A CA 1
ATOM 889 C C . LEU A 1 115 ? 7.939 0.899 -0.220 1.00 96.00 115 LEU A C 1
ATOM 891 O O . LEU A 1 115 ? 8.910 0.465 -0.828 1.00 96.00 115 LEU A O 1
ATOM 895 N N . GLY A 1 116 ? 7.926 0.963 1.111 1.00 95.56 116 GLY A N 1
ATOM 896 C CA . GLY A 1 116 ? 9.047 0.527 1.942 1.00 95.56 116 GLY A CA 1
ATOM 897 C C . GLY A 1 116 ? 9.367 -0.956 1.749 1.00 95.56 116 GLY A C 1
ATOM 898 O O . GLY A 1 116 ? 10.532 -1.322 1.615 1.00 95.56 116 GLY A O 1
ATOM 899 N N . ALA A 1 117 ? 8.342 -1.806 1.661 1.00 95.56 117 ALA A N 1
ATOM 900 C CA . ALA A 1 117 ? 8.530 -3.220 1.355 1.00 95.56 117 ALA A CA 1
ATOM 901 C C . ALA A 1 117 ? 9.101 -3.444 -0.052 1.00 95.56 117 ALA A C 1
ATOM 903 O O . ALA A 1 117 ? 10.012 -4.252 -0.208 1.00 95.56 117 ALA A O 1
ATOM 904 N N . LEU A 1 118 ? 8.635 -2.698 -1.057 1.00 95.25 118 LEU A N 1
ATOM 905 C CA . LEU A 1 118 ? 9.201 -2.739 -2.405 1.00 95.25 118 LEU A CA 1
ATOM 906 C C . LEU A 1 118 ? 10.692 -2.365 -2.404 1.00 95.25 118 LEU A C 1
ATOM 908 O O . LEU A 1 118 ? 11.496 -3.058 -3.022 1.00 95.25 118 LEU A O 1
ATOM 912 N N . LEU A 1 119 ? 11.079 -1.317 -1.668 1.00 94.56 119 LEU A N 1
ATOM 913 C CA . LEU A 1 119 ? 12.482 -0.910 -1.537 1.00 94.56 119 LEU A CA 1
ATOM 914 C C . LEU A 1 119 ? 13.344 -2.011 -0.909 1.00 94.56 119 LEU A C 1
ATOM 916 O O . LEU A 1 119 ? 14.453 -2.264 -1.376 1.00 94.56 119 LEU A O 1
ATOM 920 N N . LEU A 1 120 ? 12.834 -2.695 0.117 1.00 95.06 120 LEU A N 1
ATOM 921 C CA . LEU A 1 120 ? 13.525 -3.827 0.743 1.00 95.06 120 LEU A CA 1
ATOM 922 C C . LEU A 1 120 ? 13.650 -5.036 -0.193 1.00 95.06 120 LEU A C 1
ATOM 924 O O . LEU A 1 120 ? 14.614 -5.790 -0.089 1.00 95.06 120 LEU A O 1
ATOM 928 N N . LEU A 1 121 ? 12.696 -5.208 -1.108 1.00 92.94 121 LEU A N 1
ATOM 929 C CA . LEU A 1 121 ? 12.712 -6.257 -2.125 1.00 92.94 121 LEU A CA 1
ATOM 930 C C . LEU A 1 121 ? 13.580 -5.911 -3.338 1.00 92.94 121 LEU A C 1
ATOM 932 O O . LEU A 1 121 ? 13.834 -6.800 -4.142 1.00 92.94 121 LEU A O 1
ATOM 936 N N . SER A 1 122 ? 14.076 -4.674 -3.455 1.00 90.75 122 SER A N 1
ATOM 937 C CA . SER A 1 122 ? 14.899 -4.233 -4.591 1.00 90.75 122 SER A CA 1
ATOM 938 C C . SER A 1 122 ? 16.069 -5.146 -4.971 1.00 90.75 122 SER A C 1
ATOM 940 O O . SER A 1 122 ? 16.285 -5.296 -6.167 1.00 90.75 122 SER A O 1
ATOM 942 N N . PRO A 1 123 ? 16.795 -5.820 -4.052 1.00 89.62 123 PRO A N 1
ATOM 943 C CA . PRO A 1 123 ? 17.887 -6.715 -4.447 1.00 89.62 123 PRO A CA 1
ATOM 944 C C . PRO A 1 123 ? 17.413 -8.014 -5.121 1.00 89.62 123 PRO A C 1
ATOM 946 O O . PRO A 1 123 ? 18.241 -8.799 -5.574 1.00 89.62 123 PRO A O 1
ATOM 949 N N . LEU A 1 124 ? 16.104 -8.284 -5.097 1.00 86.25 124 LEU A N 1
ATOM 950 C CA . LEU A 1 124 ? 15.458 -9.490 -5.622 1.00 86.25 124 LEU A CA 1
ATOM 951 C C . LEU A 1 124 ? 14.631 -9.213 -6.890 1.00 86.25 124 LEU A C 1
ATOM 953 O O . LEU A 1 124 ? 14.023 -10.147 -7.418 1.00 86.25 124 LEU A O 1
ATOM 957 N N . LEU A 1 125 ? 14.558 -7.946 -7.312 1.00 82.44 125 LEU A N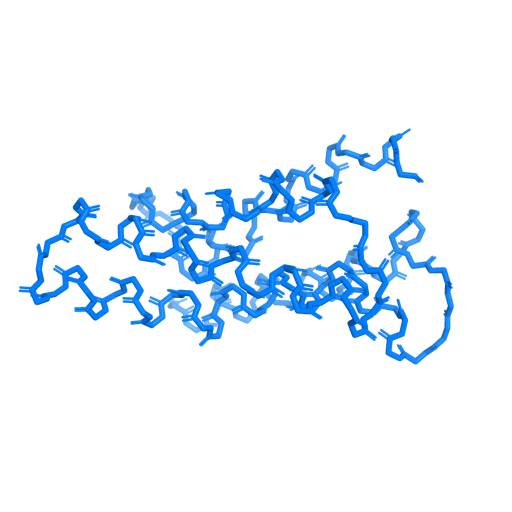 1
ATOM 958 C CA . LEU A 1 125 ? 13.907 -7.484 -8.539 1.00 82.44 125 LEU A CA 1
ATOM 959 C C . LEU A 1 125 ? 14.900 -7.515 -9.702 1.00 82.44 125 LEU A C 1
ATOM 961 O O . LEU A 1 125 ? 14.466 -7.941 -10.794 1.00 82.44 125 LEU A O 1
#

Mean predicted aligned error: 4.0 Å

Solvent-accessible surface area (backbone atoms only — not comparable to full-atom values): 6418 Å² total; per-residue (Å²): 107,61,66,58,34,32,51,50,36,51,55,50,38,54,60,57,26,62,33,83,83,49,36,84,68,71,73,76,43,30,35,37,59,30,49,50,40,53,43,30,55,72,53,26,45,60,50,24,55,52,35,32,73,76,70,31,63,73,55,12,51,56,51,21,31,52,47,25,40,52,47,30,54,51,35,25,78,74,54,63,28,61,64,71,55,33,66,60,34,21,54,34,26,48,54,17,66,65,59,87,47,99,86,53,43,45,63,19,30,20,33,46,43,28,49,52,52,51,61,72,44,49,93,79,104